Protein AF-A0A956S0B3-F1 (afdb_monomer)

Mean predicted aligned error: 5.32 Å

pLDDT: mean 88.85, std 11.08, range [52.94, 97.75]

Sequence (139 aa):
MVRVPVFLTGRFPVLYSIHAIDSGRATQAAAVDVAVMVRGSPTILGICRMPLDRLDDVVASLQGGDVRVAVAALPEDGRPSDLGPRAFISLVCADGRRLPITRIRGRELEEASEQYAKRLARAIATGARLADVGDPDAA

Secondary structure (DSSP, 8-state):
-----EEEEEEE-EEEEEEEE--SSS--EEEEEEEEEETTEEEEEEEEEEEGGGHHHHHHHHHTS-EEEEEEEPPP-SS--TT--EEEEEEE-TTS-EEEEEEEE-S-TTS-HHHHHHHHHHHHHTT--HHHHSEEEE-

Foldseek 3Di:
DDDWDKDKADWFQKDWDKDWDPPVDPFTKIKIWIWTQAPNDTATQAIFIDTPVCVVVVVVQNVQGTKMKMKTWDDDPPDQDPQATKIWIWIQGPVRDITGGWIWHAPPSPDHSNNLSVVVSVCVNNRHHSVVGTHTDHD

Solvent-accessible surface area (backbone atoms only — not comparable to full-atom values): 7500 Å² total; per-residue (Å²): 132,88,83,68,57,70,36,71,42,69,77,26,51,66,45,73,50,79,44,82,41,87,65,93,52,99,62,58,30,31,37,35,40,38,26,35,41,37,95,89,39,80,29,65,67,42,56,30,76,44,54,51,92,54,42,64,64,49,50,52,37,56,69,64,42,48,26,25,47,36,21,29,18,43,85,66,92,87,51,87,45,97,70,23,20,31,26,39,36,26,41,32,28,62,85,64,52,72,46,68,29,23,26,34,28,31,82,53,53,85,48,52,19,60,59,49,15,52,51,48,34,53,39,49,67,71,41,50,50,57,75,80,67,27,50,74,43,90,98

Radius of gyration: 15.47 Å; Cα contacts (8 Å, |Δi|>4): 318; chains: 1; bounding box: 32×38×39 Å

Structure (mmCIF, N/CA/C/O backbone):
data_AF-A0A956S0B3-F1
#
_entry.id   AF-A0A956S0B3-F1
#
loop_
_atom_site.group_PDB
_atom_site.id
_atom_site.type_symbol
_atom_site.label_atom_id
_atom_site.label_alt_id
_atom_site.label_comp_id
_atom_site.label_asym_id
_atom_site.label_entity_id
_atom_site.label_seq_id
_atom_site.pdbx_PDB_ins_code
_atom_site.Cartn_x
_atom_site.Cartn_y
_atom_site.Cartn_z
_atom_site.occupancy
_atom_site.B_iso_or_equiv
_atom_site.auth_seq_id
_atom_site.auth_comp_id
_atom_site.auth_asym_id
_atom_site.auth_atom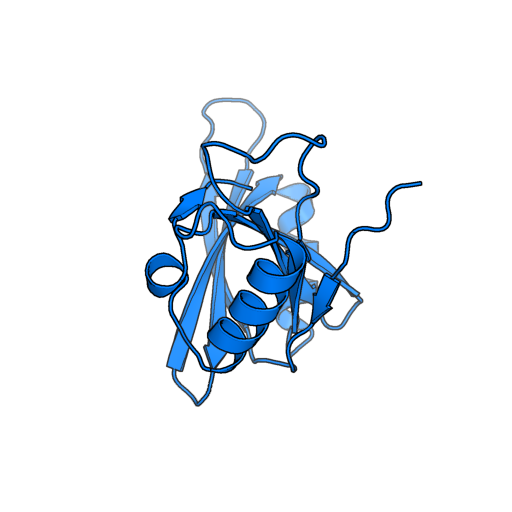_id
_atom_site.pdbx_PDB_model_num
ATOM 1 N N . MET A 1 1 ? -9.763 -3.689 -22.546 1.00 52.94 1 MET A N 1
ATOM 2 C CA . MET A 1 1 ? -9.557 -3.357 -21.120 1.00 52.94 1 MET A CA 1
ATOM 3 C C . MET A 1 1 ? -8.097 -3.638 -20.798 1.00 52.94 1 MET A C 1
ATOM 5 O O . MET A 1 1 ? -7.683 -4.780 -20.953 1.00 52.94 1 MET A O 1
ATOM 9 N N . VAL A 1 2 ? -7.298 -2.617 -20.477 1.00 64.69 2 VAL A N 1
ATOM 10 C CA . VAL A 1 2 ? -5.873 -2.806 -20.151 1.00 64.69 2 VAL A CA 1
ATOM 11 C C . VAL A 1 2 ? -5.785 -3.556 -18.822 1.00 64.69 2 VAL A C 1
ATOM 13 O O . VAL A 1 2 ? -6.393 -3.142 -17.836 1.00 64.69 2 VAL A O 1
ATOM 16 N N . ARG A 1 3 ? -5.088 -4.695 -18.800 1.00 78.62 3 ARG A N 1
ATOM 17 C CA . ARG A 1 3 ? -4.889 -5.477 -17.577 1.00 78.62 3 ARG A CA 1
ATOM 18 C C . ARG A 1 3 ? -3.702 -4.889 -16.823 1.00 78.62 3 ARG A C 1
ATOM 20 O O . ARG A 1 3 ? -2.580 -4.963 -17.301 1.00 78.62 3 ARG A O 1
ATOM 27 N N . VAL A 1 4 ? -3.965 -4.322 -15.652 1.00 86.75 4 VAL A N 1
ATOM 28 C CA . VAL A 1 4 ? -2.940 -3.770 -14.761 1.00 86.75 4 VAL A CA 1
ATOM 29 C C . VAL A 1 4 ? -2.388 -4.912 -13.898 1.00 86.75 4 VAL A C 1
ATOM 31 O O . VAL A 1 4 ? -3.158 -5.479 -13.114 1.00 86.75 4 VAL A O 1
ATOM 34 N N . PRO A 1 5 ? -1.109 -5.316 -14.034 1.00 92.44 5 PRO A N 1
ATOM 35 C CA . PRO A 1 5 ? -0.553 -6.366 -13.194 1.00 92.44 5 PRO A CA 1
ATOM 36 C C . PRO A 1 5 ? -0.401 -5.861 -11.755 1.00 92.44 5 PRO A C 1
ATOM 38 O O . PRO A 1 5 ? 0.071 -4.749 -11.510 1.00 92.44 5 PRO A O 1
ATOM 41 N N . VAL A 1 6 ? -0.826 -6.692 -10.800 1.00 95.38 6 VAL A N 1
ATOM 42 C CA . VAL A 1 6 ? -0.793 -6.394 -9.363 1.00 95.38 6 VAL A CA 1
ATOM 43 C C . VAL A 1 6 ? -0.073 -7.515 -8.633 1.00 95.38 6 VAL A C 1
ATOM 45 O O . VAL A 1 6 ? -0.436 -8.685 -8.758 1.00 95.38 6 VAL A O 1
ATOM 48 N N . PHE A 1 7 ? 0.914 -7.142 -7.829 1.00 97.12 7 PHE A N 1
ATOM 49 C CA . PHE A 1 7 ? 1.702 -8.049 -7.009 1.00 97.12 7 PHE A CA 1
ATOM 50 C C . PHE A 1 7 ? 1.347 -7.840 -5.540 1.00 97.12 7 PHE A C 1
ATOM 52 O O . PHE A 1 7 ? 1.334 -6.712 -5.052 1.00 97.12 7 PHE A O 1
ATOM 59 N N . LEU A 1 8 ? 1.039 -8.931 -4.839 1.00 97.12 8 LEU A N 1
ATOM 60 C CA . LEU A 1 8 ? 0.700 -8.917 -3.418 1.00 97.12 8 LEU A CA 1
ATOM 61 C C . LEU A 1 8 ? 1.853 -9.487 -2.603 1.00 97.12 8 LEU A C 1
ATOM 63 O O . LEU A 1 8 ? 2.415 -10.527 -2.952 1.00 97.12 8 LEU A O 1
ATOM 67 N N . THR A 1 9 ? 2.164 -8.840 -1.489 1.00 96.69 9 THR A N 1
ATOM 68 C CA . THR A 1 9 ? 3.075 -9.395 -0.490 1.00 96.69 9 THR A CA 1
ATOM 69 C C . THR A 1 9 ? 2.388 -10.455 0.378 1.00 96.69 9 THR A C 1
ATOM 71 O O . THR A 1 9 ? 1.174 -10.682 0.302 1.00 96.69 9 THR A O 1
ATOM 74 N N . GLY A 1 10 ? 3.176 -11.067 1.269 1.00 95.69 10 GLY A N 1
ATOM 75 C CA . GLY A 1 10 ? 2.645 -11.748 2.448 1.00 95.69 10 GLY A CA 1
ATOM 76 C C . GLY A 1 10 ? 1.876 -10.797 3.374 1.00 95.69 10 GLY A C 1
ATOM 77 O O . GLY A 1 10 ? 1.761 -9.597 3.110 1.00 95.69 10 GLY A O 1
ATOM 78 N N . ARG A 1 11 ? 1.328 -11.367 4.448 1.00 97.00 11 ARG A N 1
ATOM 79 C CA . ARG A 1 11 ? 0.657 -10.615 5.510 1.00 97.00 11 ARG A CA 1
ATOM 80 C C . ARG A 1 11 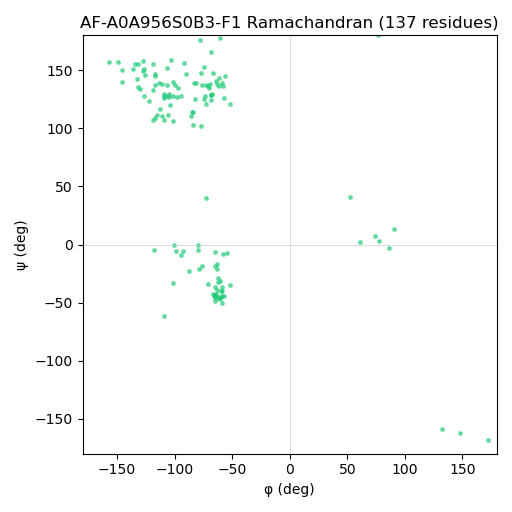? 1.686 -10.039 6.481 1.00 97.00 11 ARG A C 1
ATOM 82 O O . ARG A 1 11 ? 2.643 -10.732 6.821 1.00 97.00 11 ARG A O 1
ATOM 89 N N . PHE A 1 12 ? 1.468 -8.803 6.908 1.00 97.31 12 PHE A N 1
ATOM 90 C CA . PHE A 1 12 ? 2.302 -8.100 7.872 1.00 97.31 12 PHE A CA 1
ATOM 91 C C . PHE A 1 12 ? 1.436 -7.434 8.940 1.00 97.31 12 PHE A C 1
ATOM 93 O O . PHE A 1 12 ? 0.397 -6.862 8.590 1.00 97.31 12 PHE A O 1
ATOM 100 N N . PRO A 1 13 ? 1.886 -7.419 10.205 1.00 97.31 13 PRO A N 1
ATOM 101 C CA . PRO A 1 13 ? 1.302 -6.542 11.205 1.00 97.31 13 PRO A CA 1
ATOM 102 C C . PRO A 1 13 ? 1.410 -5.089 10.740 1.00 97.31 13 PRO A C 1
ATOM 104 O O . PRO A 1 13 ? 2.454 -4.670 10.227 1.00 97.31 13 PRO A O 1
ATOM 107 N N . VAL A 1 14 ? 0.335 -4.325 10.907 1.00 96.81 14 VAL A N 1
ATOM 108 C CA . VAL A 1 14 ? 0.274 -2.914 10.519 1.00 96.81 14 VAL A CA 1
ATOM 109 C C . VAL A 1 14 ? 0.446 -2.018 11.741 1.00 96.81 14 VAL A C 1
ATOM 111 O O . VAL A 1 14 ? -0.083 -2.297 12.813 1.00 96.81 14 VAL A O 1
ATOM 114 N N . LEU A 1 15 ? 1.190 -0.931 11.570 1.00 96.31 15 LEU A N 1
ATOM 115 C CA . LEU A 1 15 ? 1.246 0.187 12.501 1.00 96.31 15 LEU A CA 1
ATOM 116 C C . LEU A 1 15 ? 0.648 1.404 11.809 1.00 96.31 15 LEU A C 1
ATOM 118 O O . LEU A 1 15 ? 0.931 1.645 10.633 1.00 96.31 15 LEU A O 1
ATOM 122 N N . TYR A 1 16 ? -0.143 2.182 12.536 1.00 96.12 16 TYR A N 1
ATOM 123 C CA . TYR A 1 16 ? -0.701 3.414 12.006 1.00 96.12 16 TYR A CA 1
ATOM 124 C C . TYR A 1 16 ? -0.818 4.491 13.084 1.00 96.12 16 TYR A C 1
ATOM 126 O O . TYR A 1 16 ? -1.006 4.191 14.264 1.00 96.12 16 TYR A O 1
ATOM 134 N N . SER A 1 17 ? -0.716 5.746 12.661 1.00 95.31 17 SER A N 1
ATOM 135 C CA . SER A 1 17 ? -1.017 6.931 13.470 1.00 95.31 17 SER A CA 1
ATOM 136 C C . SER A 1 17 ? -1.989 7.826 12.720 1.00 95.31 17 SER A C 1
ATOM 138 O O . SER A 1 17 ? -1.991 7.850 11.493 1.00 95.31 17 SER A O 1
ATOM 140 N N . ILE A 1 18 ? -2.832 8.543 13.458 1.00 95.00 18 ILE A N 1
ATOM 141 C CA . ILE A 1 18 ? -3.879 9.398 12.900 1.00 95.00 18 ILE A CA 1
ATOM 142 C C . ILE A 1 18 ? -3.615 10.830 13.342 1.00 95.00 18 ILE A C 1
ATOM 144 O O . ILE A 1 18 ? -3.422 11.081 14.531 1.00 95.00 18 ILE A O 1
ATOM 148 N N . HIS A 1 19 ? -3.682 11.762 12.396 1.00 89.94 19 HIS A N 1
ATOM 149 C CA . HIS A 1 19 ? -3.578 13.194 12.655 1.00 89.94 19 HIS A CA 1
ATOM 150 C C . HIS A 1 19 ? -4.733 13.922 11.983 1.00 89.94 19 HIS A C 1
ATOM 152 O O . HIS A 1 19 ? -5.037 13.680 10.813 1.00 89.94 19 HIS A O 1
ATOM 158 N N . ALA A 1 20 ? -5.373 14.836 12.709 1.00 84.94 20 ALA A N 1
ATOM 159 C CA . ALA A 1 20 ? -6.366 15.723 12.120 1.00 84.94 20 ALA A CA 1
ATOM 160 C C . ALA A 1 20 ? -5.673 16.749 11.212 1.00 84.94 20 ALA A C 1
ATOM 162 O O . ALA A 1 20 ? -4.646 17.324 11.574 1.00 84.94 20 ALA A O 1
ATOM 163 N N . ILE A 1 21 ? -6.248 16.986 10.037 1.00 83.94 21 ILE A N 1
ATOM 164 C CA . ILE A 1 21 ? -5.836 18.045 9.122 1.00 83.94 21 ILE A CA 1
ATOM 165 C C . ILE A 1 21 ? -6.900 19.134 9.206 1.00 83.94 21 ILE A C 1
ATOM 167 O O . ILE A 1 21 ? -8.033 18.942 8.758 1.00 83.94 21 ILE A O 1
ATOM 171 N N . ASP A 1 22 ? -6.534 20.282 9.770 1.00 71.00 22 ASP A N 1
ATOM 172 C CA . ASP A 1 22 ? -7.372 21.472 9.682 1.00 71.00 22 ASP A CA 1
ATOM 173 C C . ASP A 1 22 ? -7.209 22.094 8.290 1.00 71.00 22 ASP A C 1
ATOM 175 O O . ASP A 1 22 ? -6.199 22.721 7.970 1.00 71.00 22 ASP A O 1
ATOM 179 N N . SER A 1 23 ? -8.190 21.852 7.422 1.00 63.94 23 SER A N 1
ATOM 180 C CA . SER A 1 23 ? -8.176 22.329 6.038 1.00 63.94 23 SER A CA 1
ATOM 181 C C . SER A 1 23 ? -8.575 23.806 5.898 1.00 63.94 23 SER A C 1
ATOM 183 O O . SER A 1 23 ? -8.618 24.298 4.767 1.00 63.94 23 SER A O 1
ATOM 185 N N . GLY A 1 24 ? -8.981 24.500 6.974 1.00 62.12 24 GLY A N 1
ATOM 186 C CA . GLY A 1 24 ? -9.534 25.866 6.913 1.00 62.12 24 GLY A CA 1
ATOM 187 C C . GLY A 1 24 ? -10.824 26.014 6.077 1.00 62.12 24 GLY A C 1
ATOM 188 O O . GLY A 1 24 ? -11.350 27.114 5.918 1.00 62.12 24 GLY A O 1
ATOM 189 N N . ARG A 1 25 ? -11.349 24.912 5.528 1.00 59.09 25 ARG A N 1
ATOM 190 C CA . ARG A 1 25 ? -12.626 24.785 4.812 1.00 59.09 25 ARG A CA 1
ATOM 191 C C . ARG A 1 25 ? -13.508 23.795 5.567 1.00 59.09 25 ARG A C 1
ATOM 193 O O . ARG A 1 25 ? -12.997 22.909 6.238 1.00 59.09 25 ARG A O 1
ATOM 200 N N . ALA A 1 26 ? -14.825 23.914 5.399 1.00 59.47 26 ALA A N 1
ATOM 201 C CA . ALA A 1 26 ? -15.864 23.165 6.121 1.00 59.47 26 ALA A CA 1
ATOM 202 C C . ALA A 1 26 ? -15.754 21.620 6.094 1.00 59.47 26 ALA A C 1
ATOM 204 O O . ALA A 1 26 ? -16.512 20.946 6.783 1.00 59.47 26 ALA A O 1
ATOM 205 N N . THR A 1 27 ? -14.840 21.044 5.311 1.00 63.72 27 THR A N 1
ATOM 206 C CA . THR A 1 27 ? -14.559 19.606 5.275 1.00 63.72 27 THR A CA 1
ATOM 207 C C . THR A 1 27 ? -13.297 19.295 6.076 1.00 63.72 27 THR A C 1
ATOM 209 O O . THR A 1 27 ? -12.174 19.575 5.650 1.00 63.72 27 THR A O 1
ATOM 212 N N . GLN A 1 28 ? -13.501 18.701 7.250 1.00 78.62 28 GLN A N 1
ATOM 213 C CA . GLN A 1 28 ? -12.430 18.158 8.076 1.00 78.62 28 GLN A CA 1
ATOM 214 C C . GLN A 1 28 ? -11.876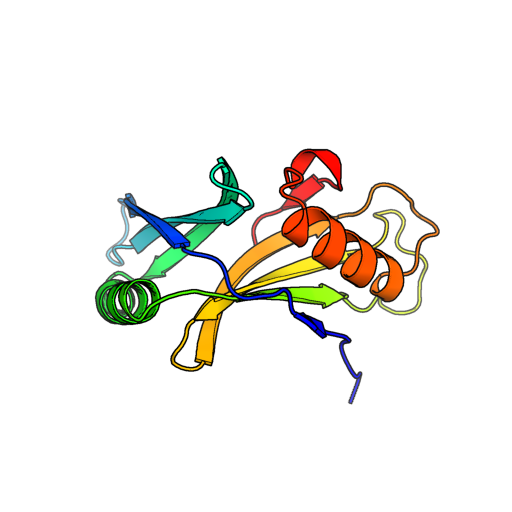 16.874 7.436 1.00 78.62 28 GLN A C 1
ATOM 216 O O . GLN A 1 28 ? -12.636 16.029 6.950 1.00 78.62 28 GLN A O 1
ATOM 221 N N . ALA A 1 29 ? -10.554 16.722 7.436 1.00 87.75 29 ALA A N 1
ATOM 222 C CA . ALA A 1 29 ? -9.864 15.549 6.909 1.00 87.75 29 ALA A CA 1
ATOM 223 C C . ALA A 1 29 ? -8.898 14.977 7.955 1.00 87.75 29 ALA A C 1
ATOM 225 O O . ALA A 1 29 ? -8.451 15.685 8.856 1.00 87.75 29 ALA A O 1
ATOM 226 N N . ALA A 1 30 ? -8.548 13.702 7.816 1.00 91.62 30 ALA A N 1
ATOM 227 C CA . ALA A 1 30 ? -7.484 13.062 8.579 1.00 91.62 30 ALA A CA 1
ATOM 228 C C . ALA A 1 30 ? -6.358 12.588 7.657 1.00 91.62 30 ALA A C 1
ATOM 230 O O . ALA A 1 30 ? -6.585 12.170 6.517 1.00 91.62 30 ALA A O 1
ATOM 231 N N . ALA A 1 31 ? -5.138 12.637 8.182 1.00 91.94 31 ALA A N 1
ATOM 232 C CA . ALA A 1 31 ? -3.994 11.890 7.689 1.00 91.94 31 ALA A CA 1
ATOM 233 C C . ALA A 1 31 ? -3.836 10.624 8.529 1.00 91.94 31 ALA A C 1
ATOM 235 O O . ALA A 1 31 ? -3.875 10.682 9.757 1.00 91.94 31 ALA A O 1
ATOM 236 N N . VAL A 1 32 ? -3.616 9.499 7.861 1.00 94.06 32 VAL A N 1
ATOM 237 C CA . VAL A 1 32 ? -3.238 8.237 8.487 1.00 94.06 32 VAL A CA 1
ATOM 238 C C . VAL A 1 32 ? -1.853 7.867 7.974 1.00 94.06 32 VAL A C 1
ATOM 240 O O . VAL A 1 32 ? -1.706 7.524 6.797 1.00 94.06 32 VAL A O 1
ATOM 243 N N . ASP A 1 33 ? -0.838 7.956 8.830 1.00 93.94 33 ASP A N 1
ATOM 244 C CA . ASP A 1 33 ? 0.481 7.410 8.511 1.00 93.94 33 ASP A CA 1
ATOM 245 C C . ASP A 1 33 ? 0.415 5.900 8.661 1.00 93.94 33 ASP A C 1
ATOM 247 O O . ASP A 1 33 ? -0.156 5.403 9.634 1.00 93.94 33 ASP A O 1
ATOM 251 N N . VAL A 1 34 ? 1.013 5.166 7.725 1.00 94.62 34 VAL A N 1
ATOM 252 C CA . VAL A 1 34 ? 0.999 3.708 7.780 1.00 94.62 34 VAL A CA 1
ATOM 253 C C . VAL A 1 34 ? 2.381 3.115 7.563 1.00 94.62 34 VAL A C 1
ATOM 255 O O . VAL A 1 34 ? 3.124 3.484 6.647 1.00 94.62 34 VAL A O 1
ATOM 258 N N . ALA A 1 35 ? 2.701 2.138 8.404 1.00 95.25 35 ALA A N 1
ATOM 259 C CA . ALA A 1 35 ? 3.877 1.296 8.312 1.00 95.25 35 ALA A CA 1
ATOM 260 C C . ALA A 1 35 ? 3.484 -0.177 8.467 1.00 95.25 35 ALA A C 1
ATOM 262 O O . ALA A 1 35 ? 2.469 -0.511 9.075 1.00 95.25 35 ALA A O 1
ATOM 263 N N . VAL A 1 36 ? 4.305 -1.072 7.931 1.00 96.81 36 VAL A N 1
ATOM 264 C CA . VAL A 1 36 ? 4.168 -2.518 8.143 1.00 96.81 36 VAL A CA 1
ATOM 265 C C . VAL A 1 36 ? 5.385 -3.056 8.873 1.00 96.81 36 VAL A C 1
ATOM 267 O O . VAL A 1 36 ? 6.503 -2.588 8.662 1.00 96.81 36 VAL A O 1
ATOM 270 N N . MET A 1 37 ? 5.175 -4.047 9.731 1.00 96.75 37 MET A N 1
ATOM 271 C CA . MET A 1 37 ? 6.250 -4.713 10.454 1.00 96.75 37 MET A CA 1
ATOM 272 C C . MET A 1 37 ? 6.838 -5.829 9.599 1.00 96.75 37 MET A C 1
ATOM 274 O O . MET A 1 37 ? 6.211 -6.869 9.389 1.00 96.75 37 MET A O 1
ATOM 278 N N . VAL A 1 38 ? 8.074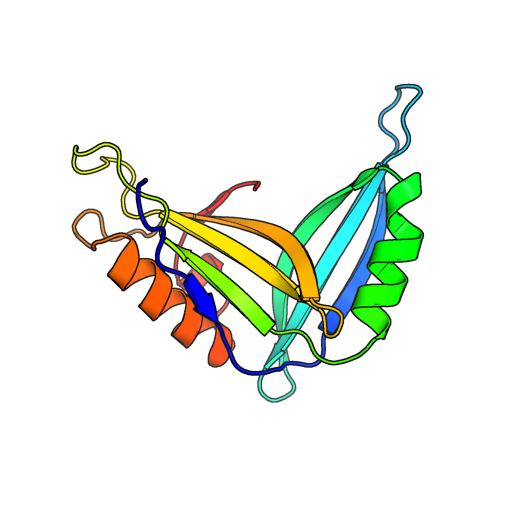 -5.640 9.146 1.00 94.75 38 VAL A N 1
ATOM 279 C CA . VAL A 1 38 ? 8.824 -6.649 8.397 1.00 94.75 38 VAL A CA 1
ATOM 280 C C . VAL A 1 38 ? 9.996 -7.102 9.253 1.00 94.75 38 VAL A C 1
ATOM 282 O O . VAL A 1 38 ? 10.870 -6.313 9.600 1.00 94.75 38 VAL A O 1
ATOM 285 N N . ARG A 1 39 ? 10.006 -8.387 9.635 1.00 91.75 39 ARG A N 1
ATOM 286 C CA . ARG A 1 39 ? 11.055 -8.984 10.490 1.00 91.75 39 ARG A CA 1
ATOM 287 C C . ARG A 1 39 ? 11.294 -8.197 11.792 1.00 91.75 39 ARG A C 1
ATOM 289 O O . ARG A 1 39 ? 12.429 -7.994 12.205 1.00 91.75 39 ARG A O 1
ATOM 296 N N . GLY A 1 40 ? 10.215 -7.726 12.420 1.00 90.44 40 GLY A N 1
ATOM 297 C CA . GLY A 1 40 ? 10.276 -6.972 13.678 1.00 90.44 40 GLY A CA 1
ATOM 298 C C . GLY A 1 40 ? 10.696 -5.505 13.541 1.00 90.44 40 GLY A C 1
ATOM 299 O O . GLY A 1 40 ? 10.783 -4.823 14.555 1.00 90.44 40 GLY A O 1
ATOM 300 N N . SER A 1 41 ? 10.916 -4.999 12.323 1.00 91.38 41 SER A N 1
ATOM 301 C CA . SER A 1 41 ? 11.231 -3.587 12.072 1.00 91.38 41 SER A CA 1
ATOM 302 C C . SER A 1 41 ? 10.080 -2.878 11.350 1.00 91.38 41 SER A C 1
ATOM 304 O O . SER A 1 41 ? 9.513 -3.458 10.420 1.00 91.38 41 SER A O 1
ATOM 306 N N . PRO A 1 42 ? 9.730 -1.637 11.732 1.00 92.12 42 PRO A N 1
ATOM 307 C CA . PRO A 1 42 ? 8.720 -0.861 11.024 1.00 92.12 42 PRO A CA 1
ATOM 308 C C . PRO A 1 42 ? 9.263 -0.338 9.688 1.00 92.12 42 PRO A C 1
ATOM 310 O O . PRO A 1 42 ? 10.271 0.369 9.639 1.00 92.12 42 PRO A O 1
ATOM 313 N N . THR A 1 43 ? 8.557 -0.638 8.600 1.00 92.88 43 THR A N 1
ATOM 314 C CA . THR A 1 43 ? 8.801 -0.087 7.263 1.00 92.88 43 THR A CA 1
ATOM 315 C C . THR A 1 43 ? 7.666 0.870 6.912 1.00 92.88 43 THR A C 1
ATOM 317 O O . THR A 1 43 ? 6.541 0.439 6.651 1.00 92.88 43 THR A O 1
ATOM 320 N N . ILE A 1 44 ? 7.954 2.177 6.927 1.00 88.00 44 ILE A N 1
ATOM 321 C CA . ILE A 1 44 ? 6.983 3.227 6.585 1.00 88.00 44 ILE A CA 1
ATOM 322 C C . ILE A 1 44 ? 6.638 3.137 5.100 1.00 88.00 44 ILE A C 1
ATOM 324 O O . ILE A 1 44 ? 7.530 3.113 4.248 1.00 88.00 44 ILE A O 1
ATOM 328 N N . LEU A 1 45 ? 5.339 3.110 4.806 1.00 86.38 45 LEU A N 1
ATOM 329 C CA . LEU A 1 45 ? 4.820 3.052 3.443 1.00 86.38 45 LEU A CA 1
ATOM 330 C C . LEU A 1 45 ? 4.343 4.419 2.950 1.00 86.38 45 LEU A C 1
ATOM 332 O O . LEU A 1 45 ? 4.465 4.706 1.765 1.00 86.38 45 LEU A O 1
ATOM 336 N N . GLY A 1 46 ? 3.809 5.265 3.831 1.00 90.69 46 GLY A N 1
ATOM 337 C CA . GLY A 1 46 ? 3.377 6.609 3.458 1.00 90.69 46 GLY A CA 1
ATOM 338 C C . GLY A 1 46 ? 2.188 7.101 4.268 1.00 90.69 46 GLY A C 1
ATOM 339 O O . GLY A 1 46 ? 1.879 6.561 5.329 1.00 90.69 46 GLY A O 1
ATOM 340 N N . ILE A 1 47 ? 1.536 8.135 3.739 1.00 90.25 47 ILE A N 1
ATOM 341 C CA . ILE A 1 47 ? 0.437 8.844 4.392 1.00 90.25 47 ILE A CA 1
ATOM 342 C C . ILE A 1 47 ? -0.791 8.775 3.494 1.00 90.25 47 ILE A C 1
ATOM 344 O O . ILE A 1 47 ? -0.757 9.231 2.351 1.00 90.25 47 ILE A O 1
ATOM 348 N N . CYS A 1 48 ? -1.890 8.254 4.027 1.00 90.12 48 CYS A N 1
ATOM 349 C CA . CYS A 1 48 ? -3.187 8.271 3.366 1.00 90.12 48 CYS A CA 1
ATOM 350 C C . CYS A 1 48 ? -4.018 9.438 3.906 1.00 90.12 48 CYS A C 1
ATOM 352 O O . CYS A 1 48 ? -4.195 9.562 5.116 1.00 90.12 48 CYS A O 1
ATOM 354 N N . ARG A 1 49 ? -4.547 10.293 3.026 1.00 90.81 49 ARG A N 1
ATOM 355 C CA . ARG A 1 49 ? -5.485 11.356 3.415 1.00 90.81 49 ARG A CA 1
ATOM 356 C C . ARG A 1 49 ? -6.909 10.927 3.112 1.00 90.81 49 ARG A C 1
ATOM 358 O O . ARG A 1 49 ? -7.177 10.400 2.034 1.00 90.81 49 ARG A O 1
ATOM 365 N N . MET A 1 50 ? -7.823 11.192 4.036 1.00 90.62 50 MET A N 1
ATOM 366 C CA . MET A 1 50 ? -9.229 10.845 3.865 1.00 90.62 50 MET A CA 1
ATOM 367 C C . MET A 1 50 ? -10.165 11.816 4.589 1.00 90.62 50 MET A C 1
ATOM 369 O O . MET A 1 50 ? -9.755 12.466 5.551 1.00 90.62 50 MET A O 1
ATOM 373 N N . PRO A 1 51 ? -11.426 11.907 4.144 1.00 91.19 51 PRO A N 1
ATOM 374 C CA . PRO A 1 51 ? -12.498 12.535 4.912 1.00 91.19 51 PRO A CA 1
ATOM 375 C C . PRO A 1 51 ? -12.669 11.899 6.303 1.00 91.19 51 PRO A C 1
ATOM 377 O O . PRO A 1 51 ? -12.500 10.685 6.443 1.00 91.19 51 PRO A O 1
ATOM 380 N N . LEU A 1 52 ? -13.014 12.700 7.321 1.00 89.56 52 LEU A N 1
ATOM 381 C CA . LEU A 1 52 ? -13.199 12.193 8.692 1.00 89.56 52 LEU A CA 1
ATOM 382 C C . LEU A 1 52 ? -14.332 11.168 8.825 1.00 89.56 52 LEU A C 1
ATOM 384 O O . LEU A 1 52 ? -14.210 10.244 9.619 1.00 89.56 52 LEU A O 1
ATOM 388 N N . ASP A 1 53 ? -15.398 11.282 8.034 1.00 90.38 53 ASP A N 1
ATOM 389 C CA . ASP A 1 53 ? -16.528 10.341 8.047 1.00 90.38 53 ASP A CA 1
ATOM 390 C C . ASP A 1 53 ? -16.141 8.919 7.601 1.00 90.38 53 ASP A C 1
ATOM 392 O O . ASP A 1 53 ? -16.842 7.962 7.915 1.00 90.38 53 ASP A O 1
ATOM 396 N N . ARG A 1 54 ? -15.007 8.756 6.905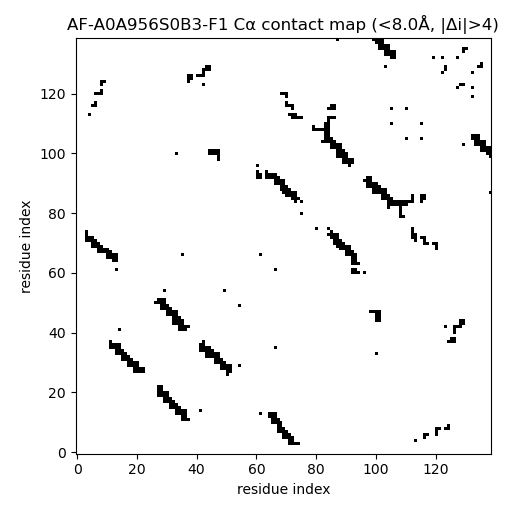 1.00 91.50 54 ARG A N 1
ATOM 397 C CA . ARG A 1 54 ? -14.468 7.443 6.508 1.00 91.50 54 ARG A CA 1
ATOM 398 C C . ARG A 1 54 ? -13.432 6.884 7.481 1.00 91.50 54 ARG A C 1
ATOM 400 O O . ARG A 1 54 ? -13.002 5.741 7.298 1.00 91.50 54 ARG A O 1
ATOM 407 N N . LEU A 1 55 ? -12.990 7.682 8.454 1.00 93.25 55 LEU A N 1
ATOM 408 C CA . LEU A 1 55 ? -11.867 7.347 9.323 1.00 93.25 55 LEU A CA 1
ATOM 409 C C . LEU A 1 55 ? -12.173 6.129 10.195 1.00 93.25 55 LEU A C 1
ATOM 411 O O . LEU A 1 55 ? -11.374 5.197 10.209 1.00 93.25 55 LEU A O 1
ATOM 415 N N . ASP A 1 56 ? -13.328 6.108 10.862 1.00 94.69 56 ASP A N 1
ATOM 416 C CA . ASP A 1 56 ? -13.699 5.030 11.789 1.00 94.69 56 ASP A CA 1
ATOM 417 C C . ASP A 1 56 ? -13.719 3.670 11.092 1.00 94.69 56 ASP A C 1
ATOM 419 O O . ASP A 1 56 ? -13.122 2.701 11.566 1.00 94.69 56 ASP A O 1
ATOM 423 N N . ASP A 1 57 ? -14.308 3.618 9.898 1.00 95.06 57 ASP A N 1
ATOM 424 C CA . ASP A 1 57 ? -14.329 2.402 9.102 1.00 95.06 57 ASP A CA 1
ATOM 425 C C . ASP A 1 57 ? -12.916 1.953 8.688 1.00 95.06 57 ASP A C 1
ATOM 427 O O . ASP A 1 57 ? -12.624 0.760 8.617 1.00 95.06 57 ASP A O 1
ATOM 431 N N . VAL A 1 58 ? -12.033 2.898 8.344 1.00 95.00 58 VAL A N 1
ATOM 432 C CA . VAL A 1 58 ? -10.642 2.594 7.985 1.00 95.00 58 VAL A CA 1
ATOM 433 C C . VAL A 1 58 ? -9.871 2.066 9.192 1.00 95.00 58 VAL A C 1
ATOM 435 O O . VAL A 1 58 ? -9.136 1.087 9.061 1.00 95.00 58 VAL A O 1
ATOM 438 N N . VAL A 1 59 ? -10.058 2.678 10.359 1.00 95.81 59 VAL A N 1
ATOM 439 C CA . VAL A 1 59 ? -9.443 2.240 11.614 1.00 95.81 59 VAL A CA 1
ATOM 440 C C . VAL A 1 59 ? -9.901 0.831 11.967 1.00 95.81 59 VAL A C 1
ATOM 442 O O . VAL A 1 59 ? -9.055 -0.016 12.248 1.00 95.81 59 VAL A O 1
ATOM 445 N N . ALA A 1 60 ? -11.199 0.542 11.855 1.00 96.75 60 ALA A N 1
ATOM 446 C CA . ALA A 1 60 ? -11.726 -0.802 12.069 1.00 96.75 60 ALA A CA 1
ATOM 447 C C . ALA A 1 60 ? -11.066 -1.833 11.132 1.00 96.75 60 ALA A C 1
ATOM 449 O O . ALA A 1 60 ? -10.628 -2.891 11.586 1.00 96.75 60 ALA A O 1
ATOM 450 N N . SER A 1 61 ? -10.905 -1.512 9.840 1.00 97.12 61 SER A N 1
ATOM 451 C CA . SER A 1 61 ? -10.220 -2.396 8.883 1.00 97.12 61 SER A CA 1
ATOM 452 C C . SER A 1 61 ? -8.732 -2.600 9.195 1.00 97.12 61 SER A C 1
ATOM 454 O O . SER A 1 61 ? -8.211 -3.697 8.983 1.00 97.12 61 SER A O 1
ATOM 456 N N . LEU A 1 62 ? -8.031 -1.569 9.683 1.00 96.38 62 LEU A N 1
ATOM 457 C CA . LEU A 1 62 ? -6.621 -1.658 10.092 1.00 96.38 62 LEU A CA 1
ATOM 458 C C . LEU A 1 62 ? -6.447 -2.464 11.390 1.00 96.38 62 LEU A C 1
ATOM 460 O O . LEU A 1 62 ? -5.464 -3.184 11.535 1.00 96.38 62 LEU A O 1
ATOM 464 N N . GLN A 1 63 ? -7.411 -2.384 12.311 1.00 96.44 63 GLN A N 1
ATOM 465 C CA . GLN A 1 63 ? -7.438 -3.167 13.553 1.00 96.44 63 GLN A CA 1
ATOM 466 C C . GLN A 1 63 ? -7.862 -4.624 13.338 1.00 96.44 63 GLN A C 1
ATOM 468 O O . GLN A 1 63 ? -7.579 -5.476 14.179 1.00 96.44 63 GLN A O 1
ATOM 473 N N . GLY A 1 64 ? -8.510 -4.929 12.210 1.00 93.94 64 GLY A N 1
ATOM 474 C CA . GLY A 1 64 ? -8.994 -6.268 11.865 1.00 93.94 64 GLY A CA 1
ATOM 475 C C . GLY A 1 64 ? -7.904 -7.327 11.650 1.00 93.94 64 GLY A C 1
ATOM 476 O O . GLY A 1 64 ? -8.231 -8.501 11.476 1.00 93.94 64 GLY A O 1
ATOM 477 N N . GLY A 1 65 ? -6.623 -6.943 11.657 1.00 93.94 65 GLY A N 1
ATOM 478 C CA . GLY A 1 65 ? -5.480 -7.855 11.652 1.00 93.94 65 GLY A CA 1
ATOM 479 C C . GLY A 1 65 ? -4.420 -7.496 10.615 1.00 93.94 65 GLY A C 1
ATOM 480 O O . GLY A 1 65 ? -4.331 -6.366 10.141 1.00 93.94 65 GLY A O 1
ATOM 481 N N . ASP A 1 66 ? -3.605 -8.487 10.259 1.00 97.50 66 ASP A N 1
ATOM 482 C CA . ASP A 1 66 ? -2.492 -8.286 9.336 1.00 97.50 66 ASP A CA 1
ATOM 483 C C . ASP A 1 66 ? -2.950 -7.875 7.930 1.00 97.50 66 ASP A C 1
ATOM 485 O O . ASP A 1 66 ? -3.885 -8.439 7.345 1.00 97.50 66 ASP A O 1
ATOM 489 N N . VAL A 1 67 ? -2.199 -6.952 7.335 1.00 97.69 67 VAL A N 1
ATOM 490 C CA . VAL A 1 67 ? -2.448 -6.396 6.003 1.00 97.69 67 VAL A CA 1
ATOM 491 C C . VAL A 1 67 ? -1.502 -6.998 4.970 1.00 97.69 67 VAL A C 1
ATOM 493 O O . VAL A 1 67 ? -0.424 -7.493 5.294 1.00 97.69 67 VAL A O 1
ATOM 496 N N . ARG A 1 68 ? -1.871 -6.932 3.691 1.00 97.75 68 ARG A N 1
ATOM 497 C CA . ARG A 1 68 ? -0.935 -7.151 2.575 1.00 97.75 68 ARG A CA 1
ATOM 498 C C . ARG A 1 68 ? -0.619 -5.821 1.912 1.00 97.75 68 ARG A C 1
ATOM 500 O O . ARG A 1 68 ? -1.469 -4.938 1.869 1.00 97.75 68 ARG A O 1
ATOM 507 N N . VAL A 1 69 ? 0.562 -5.701 1.324 1.00 97.25 69 VAL A N 1
ATOM 508 C CA . VAL A 1 69 ? 0.895 -4.591 0.432 1.00 97.25 69 VAL A CA 1
ATOM 509 C C . VAL A 1 69 ? 0.631 -5.038 -1.002 1.00 97.25 69 VAL A C 1
ATOM 511 O O . VAL A 1 69 ? 1.098 -6.094 -1.434 1.00 97.25 69 VAL A O 1
ATOM 514 N N . ALA A 1 70 ? -0.144 -4.247 -1.733 1.00 97.38 70 ALA A N 1
ATOM 515 C CA . ALA A 1 70 ? -0.404 -4.420 -3.150 1.00 97.38 70 ALA A CA 1
ATOM 516 C C . ALA A 1 70 ? 0.374 -3.381 -3.950 1.00 97.38 70 ALA A C 1
ATOM 518 O O . ALA A 1 70 ? 0.236 -2.181 -3.716 1.00 97.38 70 ALA A O 1
ATOM 519 N N . VAL A 1 71 ? 1.146 -3.860 -4.921 1.00 97.19 71 VAL A N 1
ATOM 520 C CA . VAL A 1 71 ? 1.909 -3.033 -5.852 1.00 97.19 71 VAL A CA 1
ATOM 521 C C . VAL A 1 71 ? 1.356 -3.256 -7.252 1.00 97.19 71 VAL A C 1
ATOM 523 O O . VAL A 1 71 ? 1.473 -4.352 -7.802 1.00 97.19 71 VAL A O 1
ATOM 526 N N . ALA A 1 72 ? 0.720 -2.234 -7.813 1.00 95.62 72 ALA A N 1
ATOM 527 C CA . ALA A 1 72 ? 0.174 -2.260 -9.163 1.00 95.62 72 ALA A CA 1
ATOM 528 C C . ALA A 1 72 ? 1.110 -1.513 -10.114 1.00 95.62 72 ALA A C 1
ATOM 530 O O . ALA A 1 72 ? 1.466 -0.368 -9.845 1.00 95.62 72 ALA A O 1
ATOM 531 N N . ALA A 1 73 ? 1.503 -2.141 -11.219 1.00 94.06 73 ALA A N 1
ATOM 532 C CA . ALA A 1 73 ? 2.279 -1.459 -12.250 1.00 94.06 73 ALA A CA 1
ATOM 533 C C . ALA A 1 73 ? 1.404 -0.417 -12.942 1.00 94.06 73 ALA A C 1
ATOM 535 O O . ALA A 1 73 ? 0.317 -0.754 -13.401 1.00 94.06 73 ALA A O 1
ATOM 536 N N . LEU A 1 74 ? 1.853 0.827 -13.050 1.00 88.75 74 LEU A N 1
ATOM 537 C CA . LEU A 1 74 ? 1.106 1.825 -13.801 1.00 88.75 74 LEU A CA 1
ATOM 538 C C . LEU A 1 74 ? 1.433 1.670 -15.293 1.00 88.75 74 LEU A C 1
ATOM 540 O O . LEU A 1 74 ? 2.616 1.659 -15.649 1.00 88.75 74 LEU A O 1
ATOM 544 N N . PRO A 1 75 ? 0.413 1.494 -16.157 1.00 76.12 75 PRO A N 1
ATOM 545 C CA . PRO A 1 75 ? 0.640 1.370 -17.586 1.00 76.12 75 PRO A CA 1
ATOM 546 C C . PRO A 1 75 ? 1.288 2.651 -18.109 1.00 76.12 75 PRO A C 1
ATOM 548 O O . PRO A 1 75 ? 0.903 3.758 -17.735 1.00 76.12 75 PRO A O 1
ATOM 551 N N . GLU A 1 76 ? 2.289 2.488 -18.963 1.00 70.75 76 GLU A N 1
ATOM 552 C CA . GLU A 1 76 ? 2.821 3.588 -19.755 1.00 70.75 76 GLU A CA 1
ATOM 553 C C . GLU A 1 76 ? 1.926 3.755 -20.983 1.00 70.75 76 GLU A C 1
ATOM 555 O O . GLU A 1 76 ? 1.508 2.759 -21.579 1.00 70.75 76 GLU A O 1
ATOM 560 N N . ASP A 1 77 ? 1.627 4.992 -21.381 1.00 63.97 77 ASP A N 1
ATOM 561 C CA . ASP A 1 77 ? 0.756 5.299 -22.528 1.00 63.97 77 ASP A CA 1
ATOM 562 C C . ASP A 1 77 ? 1.435 5.006 -23.890 1.00 63.97 77 ASP A C 1
ATOM 564 O O . ASP A 1 77 ? 1.316 5.763 -24.853 1.00 63.97 77 ASP A O 1
ATOM 568 N N . GLY A 1 78 ? 2.187 3.905 -23.986 1.00 56.22 78 GLY A N 1
ATOM 569 C CA . GLY A 1 78 ? 2.828 3.423 -25.211 1.00 56.22 78 GLY A CA 1
ATOM 570 C C . GLY A 1 78 ? 4.058 4.217 -25.661 1.00 56.22 78 GLY A C 1
ATOM 571 O O . GLY A 1 78 ? 4.572 3.963 -26.748 1.00 56.22 78 GLY A O 1
ATOM 572 N N . ARG A 1 79 ? 4.542 5.164 -24.850 1.00 56.19 79 ARG A N 1
ATOM 573 C CA . ARG A 1 79 ? 5.825 5.853 -25.048 1.00 56.19 79 ARG A CA 1
ATOM 574 C C . ARG A 1 79 ? 6.734 5.530 -23.865 1.00 56.19 79 ARG A C 1
ATOM 576 O O . ARG A 1 79 ? 6.216 5.576 -22.747 1.00 56.19 79 ARG A O 1
ATOM 583 N N . PRO A 1 80 ? 8.032 5.238 -24.084 1.00 55.91 80 PRO A N 1
ATOM 584 C CA . PRO A 1 80 ? 8.982 5.163 -22.980 1.00 55.91 80 PRO A CA 1
ATOM 585 C C . PRO A 1 80 ? 8.848 6.455 -22.182 1.00 55.91 80 PRO A C 1
ATOM 587 O O . PRO A 1 80 ? 8.912 7.554 -22.741 1.00 55.91 80 PRO A O 1
ATOM 590 N N . SER A 1 81 ? 8.511 6.324 -20.903 1.00 62.31 81 SER A N 1
ATOM 591 C CA . SER A 1 81 ? 8.357 7.495 -20.066 1.00 62.31 81 SER A CA 1
ATOM 592 C C . SER A 1 81 ? 9.749 8.043 -19.786 1.00 62.31 81 SER A C 1
ATOM 594 O O . SER A 1 81 ? 10.543 7.377 -19.131 1.00 62.31 81 SER A O 1
ATOM 596 N N . ASP A 1 82 ? 10.022 9.294 -20.166 1.00 67.56 82 ASP A N 1
ATOM 597 C CA . ASP A 1 82 ? 11.225 10.022 -19.713 1.00 67.56 82 ASP A CA 1
ATOM 598 C C . ASP A 1 82 ? 11.300 10.126 -18.172 1.00 67.56 82 ASP A C 1
ATOM 600 O O . ASP A 1 82 ? 12.281 10.591 -17.597 1.00 67.56 82 ASP A O 1
ATOM 604 N N . LEU A 1 83 ? 10.226 9.721 -17.488 1.00 75.62 83 LEU A N 1
ATOM 605 C CA . LEU A 1 83 ? 10.081 9.705 -16.044 1.00 75.62 83 LEU A CA 1
ATOM 606 C C . LEU A 1 83 ? 10.347 8.313 -15.440 1.00 75.62 83 LEU A C 1
ATOM 608 O O . LEU A 1 83 ? 10.369 8.214 -14.220 1.00 75.62 83 LEU A O 1
ATOM 612 N N . GLY A 1 84 ? 10.560 7.267 -16.244 1.00 85.12 84 GLY A N 1
ATOM 613 C CA . GLY A 1 84 ? 10.779 5.893 -15.785 1.00 85.12 84 GLY A CA 1
ATOM 614 C C . GLY A 1 84 ? 9.508 5.157 -15.337 1.00 85.12 84 GLY A C 1
ATOM 615 O O . GLY A 1 84 ? 8.403 5.721 -15.361 1.00 85.12 84 GLY A O 1
ATOM 616 N N . PRO A 1 85 ? 9.641 3.888 -14.905 1.00 90.88 85 PRO A N 1
ATOM 617 C CA . PRO A 1 85 ? 8.507 3.052 -14.550 1.00 90.88 85 PRO A CA 1
ATOM 618 C C . PRO A 1 85 ? 7.800 3.583 -13.315 1.00 90.88 85 PRO A C 1
ATOM 620 O O . PRO A 1 85 ? 8.411 4.117 -12.387 1.00 90.88 85 PRO A O 1
ATOM 623 N N . ARG A 1 86 ? 6.487 3.383 -13.259 1.00 91.50 86 ARG A N 1
ATOM 624 C CA . ARG A 1 86 ? 5.665 3.843 -12.139 1.00 91.50 86 ARG A CA 1
ATOM 625 C C . ARG A 1 86 ? 4.869 2.696 -11.548 1.00 91.50 86 ARG A C 1
ATOM 627 O O . ARG A 1 86 ? 4.417 1.794 -12.254 1.00 91.50 86 ARG A O 1
ATOM 634 N N . ALA A 1 87 ? 4.676 2.746 -10.240 1.00 94.19 87 ALA A N 1
ATOM 635 C CA . ALA A 1 87 ? 3.849 1.799 -9.521 1.00 94.19 87 ALA A CA 1
ATOM 636 C C . ALA A 1 87 ? 2.963 2.514 -8.502 1.00 94.19 87 ALA A C 1
ATOM 638 O O . ALA A 1 87 ? 3.308 3.562 -7.959 1.00 94.19 87 ALA A O 1
ATOM 639 N N . PHE A 1 88 ? 1.809 1.919 -8.240 1.00 94.69 88 PHE A N 1
ATOM 640 C CA . PHE A 1 88 ? 0.890 2.334 -7.197 1.00 94.69 88 PHE A CA 1
ATOM 641 C C . PHE A 1 88 ? 0.972 1.362 -6.026 1.00 94.69 88 PHE A C 1
ATOM 643 O O . PHE A 1 88 ? 0.852 0.149 -6.218 1.00 94.69 88 PHE A O 1
ATOM 650 N N . ILE A 1 89 ? 1.146 1.890 -4.817 1.00 95.38 89 ILE A N 1
ATOM 651 C CA . ILE A 1 89 ? 1.195 1.116 -3.581 1.00 95.38 89 ILE A CA 1
ATOM 652 C C . ILE A 1 89 ? -0.108 1.329 -2.814 1.00 95.38 89 ILE A C 1
ATOM 654 O O . ILE A 1 89 ? -0.519 2.45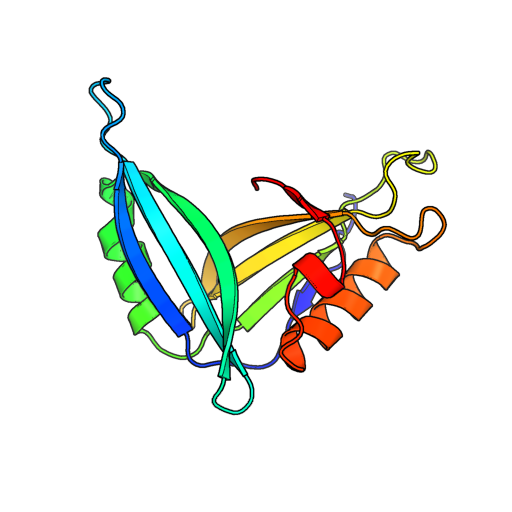5 -2.527 1.00 95.38 89 ILE A O 1
ATOM 658 N N . SER A 1 90 ? -0.740 0.223 -2.436 1.00 96.25 90 SER A N 1
ATOM 659 C CA . SER A 1 90 ? -1.895 0.214 -1.540 1.00 96.25 90 SER A CA 1
ATOM 660 C C . SER A 1 90 ? -1.751 -0.853 -0.468 1.00 96.25 90 SER A C 1
ATOM 662 O O . SER A 1 90 ? -1.061 -1.854 -0.659 1.00 96.25 90 SER A O 1
ATOM 664 N N . LEU A 1 91 ? -2.430 -0.656 0.654 1.00 97.06 91 LEU A N 1
ATOM 665 C CA . LEU A 1 91 ? -2.658 -1.717 1.624 1.00 97.06 91 LEU A CA 1
ATOM 666 C C . LEU A 1 91 ? -3.945 -2.452 1.307 1.00 97.06 91 LEU A C 1
ATOM 668 O O . LEU A 1 91 ? -4.903 -1.853 0.831 1.00 97.06 91 LEU A O 1
ATOM 672 N N . VAL A 1 92 ? -3.955 -3.746 1.596 1.00 97.75 92 VAL A N 1
ATOM 673 C CA . VAL A 1 92 ? -5.126 -4.612 1.537 1.00 97.75 92 VAL A CA 1
ATOM 674 C C . VAL A 1 92 ? -5.358 -5.151 2.943 1.00 97.75 92 VAL A C 1
ATOM 676 O O . VAL A 1 92 ? -4.585 -5.985 3.422 1.00 97.75 92 VAL A O 1
ATOM 679 N N . CYS A 1 93 ? -6.399 -4.646 3.597 1.00 97.50 93 CYS A N 1
ATOM 680 C CA . CYS A 1 93 ? -6.834 -5.074 4.920 1.00 97.50 93 CYS A CA 1
ATOM 681 C C . CYS A 1 93 ? -7.411 -6.495 4.895 1.00 97.50 93 CYS A C 1
ATOM 683 O O . CYS A 1 93 ? -7.719 -7.050 3.834 1.00 97.50 93 CYS A O 1
ATOM 685 N N . ALA A 1 94 ? -7.564 -7.093 6.079 1.00 96.69 94 ALA A N 1
ATOM 686 C CA . ALA A 1 94 ? -8.085 -8.451 6.235 1.00 96.69 94 ALA A CA 1
ATOM 687 C C . ALA A 1 94 ? -9.521 -8.614 5.696 1.00 96.69 94 ALA A C 1
ATOM 689 O O . ALA A 1 94 ? -9.858 -9.675 5.171 1.00 96.69 94 ALA A O 1
ATOM 690 N N . ASP A 1 95 ? -10.325 -7.552 5.764 1.00 96.00 95 ASP A N 1
ATOM 691 C CA . ASP A 1 95 ? -11.689 -7.461 5.223 1.00 96.00 95 ASP A CA 1
ATOM 692 C C . ASP A 1 95 ? -11.738 -7.204 3.701 1.00 96.00 95 ASP A C 1
ATOM 694 O O . ASP A 1 95 ? -12.812 -7.106 3.110 1.00 96.00 95 ASP A O 1
ATOM 698 N N . GLY A 1 96 ? -10.578 -7.086 3.048 1.00 95.75 96 GLY A N 1
ATOM 699 C CA . GLY A 1 96 ? -10.455 -6.789 1.623 1.00 95.75 96 GLY A CA 1
ATOM 700 C C . GLY A 1 96 ? -10.481 -5.299 1.274 1.00 95.75 96 GLY A C 1
ATOM 701 O O . GLY A 1 96 ? -10.272 -4.965 0.100 1.00 95.75 96 GLY A O 1
ATOM 702 N N . ARG A 1 97 ? -10.671 -4.395 2.249 1.00 95.81 97 ARG A N 1
ATOM 703 C CA . ARG A 1 97 ? -10.576 -2.947 2.029 1.00 95.81 97 ARG A CA 1
ATOM 704 C C . ARG A 1 97 ? -9.191 -2.589 1.511 1.00 95.81 97 ARG A C 1
ATOM 706 O O . ARG A 1 97 ? -8.178 -3.101 1.987 1.00 95.81 97 ARG A O 1
ATOM 713 N N . ARG A 1 98 ? -9.146 -1.677 0.537 1.00 95.12 98 ARG A N 1
ATOM 714 C CA . ARG A 1 98 ? -7.894 -1.155 -0.008 1.00 95.12 98 ARG A CA 1
ATOM 715 C C . ARG A 1 98 ? -7.676 0.289 0.398 1.00 95.12 98 ARG A C 1
ATOM 717 O O . ARG A 1 98 ? -8.536 1.125 0.134 1.00 95.12 98 ARG A O 1
ATOM 724 N N . LEU A 1 99 ? -6.520 0.571 0.989 1.00 94.31 99 LEU A N 1
ATOM 725 C CA . LEU A 1 99 ? -6.104 1.932 1.304 1.00 94.31 99 LEU A CA 1
ATOM 726 C C . LEU A 1 99 ? -5.039 2.372 0.298 1.00 94.31 99 LEU A C 1
ATOM 728 O O . LEU A 1 99 ? -3.990 1.725 0.221 1.00 94.31 99 LEU A O 1
ATOM 732 N N . PRO A 1 100 ? -5.277 3.440 -0.476 1.00 93.38 100 PRO A N 1
ATOM 733 C CA . PRO A 1 100 ? -4.257 4.018 -1.338 1.00 93.38 100 PRO A CA 1
ATOM 734 C C . PRO A 1 100 ? -3.170 4.663 -0.469 1.00 93.38 100 PRO A C 1
ATOM 736 O O . PRO A 1 100 ? -3.497 5.432 0.433 1.00 93.38 100 PRO A O 1
ATOM 739 N N . ILE A 1 101 ? -1.895 4.345 -0.705 1.00 93.25 101 ILE A N 1
ATOM 740 C CA . ILE A 1 101 ? -0.798 4.868 0.125 1.00 93.25 101 ILE A CA 1
ATOM 741 C C . ILE A 1 101 ? 0.038 5.885 -0.639 1.00 93.25 101 ILE A C 1
ATOM 743 O O . ILE A 1 101 ? 0.130 7.038 -0.236 1.00 93.25 101 ILE A O 1
ATOM 747 N N . THR A 1 102 ? 0.665 5.464 -1.733 1.00 92.69 102 THR A N 1
ATOM 748 C CA . THR A 1 102 ? 1.557 6.333 -2.504 1.00 92.69 102 THR A CA 1
ATOM 749 C C . THR A 1 102 ? 1.680 5.826 -3.929 1.00 92.69 102 THR A C 1
ATOM 751 O O . THR A 1 102 ? 1.479 4.638 -4.207 1.00 92.69 102 THR A O 1
ATOM 754 N N . ARG A 1 103 ? 2.047 6.725 -4.833 1.00 92.44 103 ARG A N 1
ATOM 755 C CA . ARG A 1 103 ? 2.682 6.356 -6.090 1.00 92.44 103 ARG A CA 1
ATOM 756 C C . ARG A 1 103 ? 4.197 6.384 -5.884 1.00 92.44 103 ARG A C 1
ATOM 758 O O . ARG A 1 103 ? 4.700 6.952 -4.909 1.00 92.44 103 ARG A O 1
ATOM 765 N N . ILE A 1 104 ? 4.913 5.637 -6.709 1.00 92.38 104 ILE A N 1
ATOM 766 C CA . ILE A 1 104 ? 6.369 5.600 -6.673 1.00 92.38 104 ILE A CA 1
ATOM 767 C C . ILE A 1 104 ? 6.915 5.419 -8.077 1.00 92.38 104 ILE A C 1
ATOM 769 O O . ILE A 1 104 ? 6.384 4.652 -8.890 1.00 92.38 104 ILE A O 1
ATOM 773 N N . ARG A 1 105 ? 7.994 6.141 -8.340 1.00 92.75 105 ARG A N 1
ATOM 774 C CA . ARG A 1 105 ? 8.688 6.167 -9.615 1.00 92.75 105 ARG A CA 1
ATOM 775 C C . ARG A 1 105 ? 10.037 5.470 -9.495 1.00 92.75 105 ARG A C 1
ATOM 777 O O . ARG A 1 105 ? 10.823 5.784 -8.600 1.00 92.75 105 ARG A O 1
ATOM 784 N N . GLY A 1 106 ? 10.300 4.522 -10.384 1.00 91.56 106 GLY A N 1
ATOM 785 C CA . GLY A 1 106 ? 11.597 3.874 -10.504 1.00 91.56 106 GLY A CA 1
ATOM 786 C C . GLY A 1 106 ? 12.614 4.793 -11.171 1.00 91.56 106 GLY A C 1
ATOM 787 O O . GLY A 1 106 ? 12.261 5.677 -11.945 1.00 91.56 106 GLY A O 1
ATOM 788 N N . ARG A 1 107 ? 13.890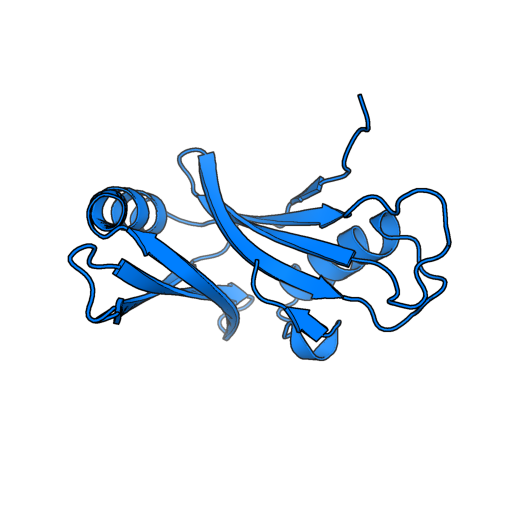 4.588 -10.843 1.00 89.00 107 ARG A N 1
ATOM 789 C CA . ARG A 1 107 ? 15.006 5.396 -11.364 1.00 89.00 107 ARG A CA 1
ATOM 790 C C . ARG A 1 107 ? 15.555 4.873 -12.692 1.00 89.00 107 ARG A C 1
ATOM 792 O O . ARG A 1 107 ? 16.164 5.629 -13.437 1.00 89.00 107 ARG A O 1
ATOM 799 N N . GLU A 1 108 ? 15.331 3.594 -12.974 1.00 88.25 108 GLU A N 1
ATOM 800 C CA . GLU A 1 108 ? 15.790 2.929 -14.192 1.00 88.25 108 GLU A CA 1
ATOM 801 C C . GLU A 1 108 ? 14.792 3.181 -15.323 1.00 88.25 108 GLU A C 1
ATOM 803 O O . GLU A 1 108 ? 13.728 2.568 -15.349 1.00 88.25 108 GLU A O 1
ATOM 808 N N . LEU A 1 109 ? 15.123 4.089 -16.245 1.00 84.44 109 LEU A N 1
ATOM 809 C CA . LEU A 1 109 ? 14.198 4.555 -17.289 1.00 84.44 109 LEU A CA 1
ATOM 810 C C . LEU A 1 109 ? 13.739 3.450 -18.251 1.00 84.44 109 LEU A C 1
ATOM 812 O O . LEU A 1 109 ? 12.641 3.525 -18.791 1.00 84.44 109 LEU A O 1
ATOM 816 N N . GLU A 1 110 ? 14.570 2.430 -18.461 1.00 84.94 110 GLU A N 1
ATOM 817 C CA . GLU A 1 110 ? 14.301 1.341 -19.408 1.00 84.94 110 GLU A CA 1
ATOM 818 C C . GLU A 1 110 ? 13.617 0.124 -18.756 1.00 84.94 110 GLU A C 1
ATOM 820 O O . GLU A 1 110 ? 13.241 -0.826 -19.446 1.00 84.94 110 GLU A O 1
ATOM 825 N N . GLU A 1 111 ? 13.449 0.111 -17.426 1.00 88.19 111 GLU A N 1
ATOM 826 C CA . GLU A 1 111 ? 12.777 -0.994 -16.738 1.00 88.19 111 GLU A CA 1
ATOM 827 C C . GLU A 1 111 ? 11.266 -0.931 -16.999 1.00 88.19 111 GLU A C 1
ATOM 829 O O . GLU A 1 111 ? 10.614 0.076 -16.746 1.00 88.19 111 GLU A O 1
ATOM 834 N N . ALA A 1 112 ? 10.673 -2.039 -17.448 1.00 89.19 112 ALA A N 1
ATOM 835 C CA . ALA A 1 112 ? 9.228 -2.111 -17.641 1.00 89.19 112 ALA A CA 1
ATOM 836 C C . ALA A 1 112 ? 8.473 -1.949 -16.306 1.00 89.19 112 ALA A C 1
ATOM 838 O O . ALA A 1 112 ? 8.813 -2.604 -15.315 1.00 89.19 112 ALA A O 1
ATOM 839 N N . SER A 1 113 ? 7.373 -1.180 -16.286 1.00 91.12 113 SER A N 1
ATOM 840 C CA . SER A 1 113 ? 6.555 -0.957 -15.074 1.00 91.12 113 SER A CA 1
ATOM 841 C C . SER A 1 113 ? 6.134 -2.245 -14.360 1.00 91.12 113 SER A C 1
ATOM 843 O O . SER A 1 113 ? 6.069 -2.282 -13.132 1.00 91.12 113 SER A O 1
ATOM 845 N N . GLU A 1 114 ? 5.858 -3.325 -15.098 1.00 92.94 114 GLU A N 1
ATOM 846 C CA . GLU A 1 114 ? 5.535 -4.626 -14.499 1.00 92.94 114 GLU A CA 1
ATOM 847 C C . GLU A 1 114 ? 6.720 -5.218 -13.725 1.00 92.94 114 GLU A C 1
ATOM 849 O O . GLU A 1 114 ? 6.564 -5.678 -12.589 1.00 92.94 114 GLU A O 1
ATOM 854 N N . GLN A 1 115 ? 7.910 -5.186 -14.324 1.00 93.38 115 GLN A N 1
ATOM 855 C CA . GLN A 1 115 ? 9.134 -5.666 -13.691 1.00 93.38 115 GLN A CA 1
ATOM 856 C C . GLN A 1 115 ? 9.473 -4.820 -12.463 1.00 93.38 115 GLN A C 1
ATOM 858 O O . GLN A 1 115 ? 9.755 -5.383 -11.398 1.00 93.38 115 GLN A O 1
ATOM 863 N N . TYR A 1 116 ? 9.322 -3.499 -12.580 1.00 94.62 116 TYR A N 1
ATOM 864 C CA . TYR A 1 116 ? 9.488 -2.572 -11.471 1.00 94.62 116 TYR A CA 1
ATOM 865 C C . TYR A 1 116 ? 8.533 -2.887 -10.314 1.00 94.62 116 TYR A C 1
ATOM 867 O O . TYR A 1 116 ? 8.972 -3.081 -9.180 1.00 94.62 116 TYR A O 1
ATOM 875 N N . ALA A 1 117 ? 7.235 -3.040 -10.590 1.00 95.56 117 ALA A N 1
ATOM 876 C CA . ALA A 1 117 ? 6.231 -3.368 -9.579 1.00 95.56 117 ALA A CA 1
ATOM 877 C C . ALA A 1 117 ? 6.520 -4.708 -8.877 1.00 95.56 117 ALA A C 1
ATOM 879 O O . ALA A 1 117 ? 6.402 -4.820 -7.652 1.00 95.56 117 ALA A O 1
ATOM 880 N N . LYS A 1 118 ?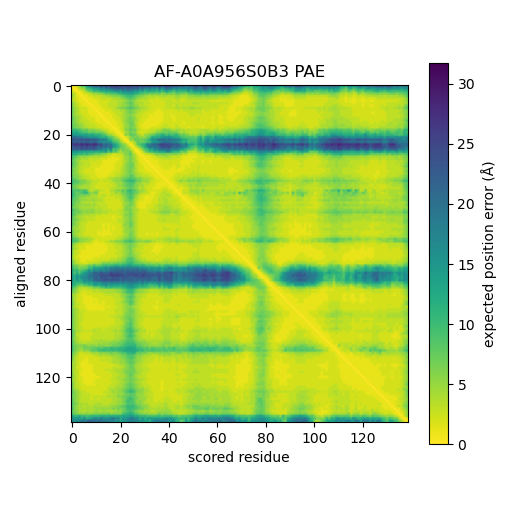 6.967 -5.721 -9.629 1.00 95.88 118 LYS A N 1
ATOM 881 C CA . LYS A 1 118 ? 7.367 -7.023 -9.076 1.00 95.88 118 LYS A CA 1
ATOM 882 C C . LYS A 1 118 ? 8.596 -6.909 -8.170 1.00 95.88 118 LYS A C 1
ATOM 884 O O . LYS A 1 118 ? 8.627 -7.525 -7.101 1.00 95.88 118 LYS A O 1
ATOM 889 N N . ARG A 1 119 ? 9.610 -6.142 -8.584 1.00 95.94 119 ARG A N 1
ATOM 890 C CA . ARG A 1 119 ? 10.829 -5.883 -7.802 1.00 95.94 119 ARG A CA 1
ATOM 891 C C . ARG A 1 119 ? 10.514 -5.101 -6.529 1.00 95.94 119 ARG A C 1
ATOM 893 O O . ARG A 1 119 ? 10.967 -5.485 -5.454 1.00 95.94 119 ARG A O 1
ATOM 900 N N . LEU A 1 120 ? 9.683 -4.072 -6.640 1.00 95.56 120 LEU A N 1
ATOM 901 C CA . LEU A 1 120 ? 9.217 -3.250 -5.531 1.00 95.56 120 LEU A CA 1
ATOM 902 C C . LEU A 1 120 ? 8.449 -4.072 -4.487 1.00 95.56 120 LEU A C 1
ATOM 904 O O . LEU A 1 120 ? 8.765 -3.993 -3.302 1.00 95.56 120 LEU A O 1
ATOM 908 N N . ALA A 1 121 ? 7.513 -4.931 -4.907 1.00 96.44 121 ALA A N 1
ATOM 909 C CA . ALA A 1 121 ? 6.795 -5.820 -3.989 1.00 96.44 121 ALA A CA 1
ATOM 910 C C . ALA A 1 121 ? 7.748 -6.746 -3.210 1.00 96.44 121 ALA A C 1
ATOM 912 O O . ALA A 1 121 ? 7.573 -6.955 -2.009 1.00 96.44 121 ALA A O 1
ATOM 913 N N . ARG A 1 122 ? 8.789 -7.271 -3.874 1.00 96.19 122 ARG A N 1
ATOM 914 C CA . ARG A 1 122 ? 9.834 -8.078 -3.219 1.00 96.19 122 ARG A CA 1
ATOM 915 C C . ARG A 1 122 ? 10.651 -7.254 -2.229 1.00 96.19 122 ARG A C 1
ATOM 917 O O . ARG A 1 122 ? 10.878 -7.719 -1.118 1.00 96.19 122 ARG A O 1
ATOM 924 N N . ALA A 1 123 ? 11.054 -6.045 -2.609 1.00 95.12 123 ALA A N 1
ATOM 925 C CA . ALA A 1 123 ? 11.843 -5.166 -1.755 1.00 95.12 123 ALA A CA 1
ATOM 926 C C . ALA A 1 123 ? 11.081 -4.784 -0.474 1.00 95.12 123 ALA A C 1
ATOM 928 O O . ALA A 1 123 ? 11.618 -4.932 0.628 1.00 95.12 123 ALA A O 1
ATOM 929 N N . ILE A 1 124 ? 9.802 -4.410 -0.601 1.00 93.88 124 ILE A N 1
ATOM 930 C CA . ILE A 1 124 ? 8.916 -4.136 0.542 1.00 93.88 124 ILE A CA 1
ATOM 931 C C . ILE A 1 124 ? 8.794 -5.375 1.431 1.00 93.88 124 ILE A C 1
ATOM 933 O O . ILE A 1 124 ? 8.949 -5.276 2.645 1.00 93.88 124 ILE A O 1
ATOM 937 N N . ALA A 1 125 ? 8.602 -6.561 0.845 1.00 94.56 125 ALA A N 1
ATOM 938 C CA . ALA A 1 125 ? 8.507 -7.805 1.610 1.00 94.56 125 ALA A CA 1
ATOM 939 C C . ALA A 1 125 ? 9.795 -8.164 2.380 1.00 94.56 125 ALA A C 1
ATOM 941 O O . ALA A 1 125 ? 9.757 -8.990 3.292 1.00 94.56 125 ALA A O 1
ATOM 942 N N . THR A 1 126 ? 10.925 -7.548 2.030 1.00 94.62 126 THR A N 1
ATOM 943 C CA . THR A 1 126 ? 12.205 -7.676 2.742 1.00 94.62 126 THR A CA 1
ATOM 944 C C . THR A 1 126 ? 12.521 -6.506 3.676 1.00 94.62 126 THR A C 1
ATOM 946 O O . THR A 1 126 ? 13.546 -6.550 4.351 1.00 94.62 126 THR A O 1
ATOM 949 N N . GLY A 1 127 ? 11.642 -5.502 3.756 1.00 93.56 127 GLY A N 1
ATOM 950 C CA . GLY A 1 127 ? 11.764 -4.359 4.664 1.00 93.56 127 GLY A CA 1
ATOM 951 C C . GLY A 1 127 ? 12.509 -3.155 4.081 1.00 93.56 127 GLY A C 1
ATOM 952 O O . GLY A 1 127 ? 12.879 -2.258 4.837 1.00 93.56 127 GLY A O 1
ATOM 953 N N . ALA A 1 128 ? 12.738 -3.119 2.763 1.00 93.12 128 ALA A N 1
ATOM 954 C CA . ALA A 1 128 ? 13.366 -1.974 2.105 1.00 93.12 128 ALA A CA 1
ATOM 955 C C . ALA A 1 128 ? 12.516 -0.707 2.275 1.00 93.12 128 ALA A C 1
ATOM 957 O O . ALA A 1 128 ? 11.282 -0.769 2.222 1.00 93.12 128 ALA A O 1
ATOM 958 N N . ARG A 1 129 ? 13.164 0.451 2.439 1.00 91.31 129 ARG A N 1
ATOM 959 C CA . ARG A 1 129 ? 12.451 1.731 2.474 1.00 91.31 129 ARG A CA 1
ATOM 960 C C . ARG A 1 129 ? 12.077 2.116 1.052 1.00 91.31 129 ARG A C 1
ATOM 962 O O . ARG A 1 129 ? 12.827 1.857 0.114 1.00 91.31 129 ARG A O 1
ATOM 969 N N . LEU A 1 130 ? 10.944 2.794 0.883 1.00 90.69 130 LEU A N 1
ATOM 970 C CA . LEU A 1 130 ? 10.511 3.226 -0.449 1.00 90.69 130 LEU A CA 1
ATOM 971 C C . LEU A 1 130 ? 11.541 4.137 -1.135 1.00 90.69 130 LEU A C 1
ATOM 973 O O . LEU A 1 130 ? 11.791 3.982 -2.325 1.00 90.69 130 LEU A O 1
ATOM 977 N N . ALA A 1 131 ? 12.213 5.001 -0.371 1.00 90.44 131 ALA A N 1
ATOM 978 C CA . ALA A 1 131 ? 13.281 5.866 -0.876 1.00 90.44 131 ALA A CA 1
ATOM 979 C C . ALA A 1 131 ? 14.512 5.100 -1.411 1.00 90.44 131 ALA A C 1
ATOM 981 O O . ALA A 1 131 ? 15.270 5.643 -2.216 1.00 90.44 131 ALA A O 1
ATOM 982 N N . ASP A 1 132 ? 14.712 3.841 -1.007 1.00 90.31 132 ASP A N 1
ATOM 983 C CA . ASP A 1 132 ? 15.823 3.011 -1.493 1.00 90.31 132 ASP A CA 1
ATOM 984 C C . ASP A 1 132 ? 15.532 2.443 -2.893 1.00 90.31 132 ASP 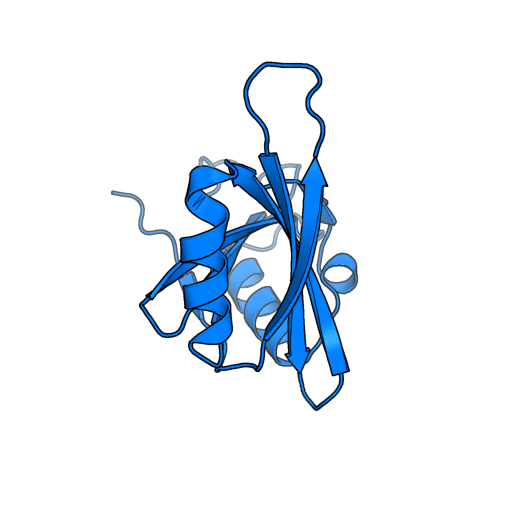A C 1
ATOM 986 O O . ASP A 1 132 ? 16.446 2.065 -3.624 1.00 90.31 132 ASP A O 1
ATOM 990 N N . VAL A 1 133 ? 14.254 2.375 -3.280 1.00 89.69 133 VAL A N 1
ATOM 991 C CA . VAL A 1 133 ? 13.782 1.668 -4.484 1.00 89.69 133 VAL A CA 1
ATOM 992 C C . VAL A 1 133 ? 13.114 2.575 -5.513 1.00 89.69 133 VAL A C 1
ATOM 994 O O . VAL A 1 133 ? 12.774 2.115 -6.608 1.00 89.69 133 VAL A O 1
ATOM 997 N N . GLY A 1 134 ? 12.940 3.852 -5.192 1.00 91.81 134 GLY A N 1
ATOM 998 C CA . GLY A 1 134 ? 12.380 4.847 -6.089 1.00 91.81 134 GLY A CA 1
ATOM 999 C C . GLY A 1 134 ? 12.121 6.171 -5.389 1.00 91.81 134 GLY A C 1
ATOM 1000 O O . GLY A 1 134 ? 12.547 6.392 -4.255 1.00 91.81 134 GLY A O 1
ATOM 1001 N N . ASP A 1 135 ? 11.395 7.031 -6.088 1.00 91.38 135 ASP A N 1
ATOM 1002 C CA . ASP A 1 135 ? 10.998 8.345 -5.604 1.00 91.38 135 ASP A CA 1
ATOM 1003 C C . ASP A 1 135 ? 9.478 8.331 -5.365 1.00 91.38 135 ASP A C 1
ATOM 1005 O O . ASP A 1 135 ? 8.717 8.204 -6.332 1.00 91.38 135 ASP A O 1
ATOM 1009 N N . PRO A 1 136 ? 9.015 8.382 -4.101 1.00 86.38 136 PRO A N 1
ATOM 1010 C CA . PRO A 1 136 ? 7.590 8.418 -3.789 1.00 86.38 136 PRO A CA 1
ATOM 1011 C C . PRO A 1 136 ? 6.955 9.750 -4.205 1.00 86.38 136 PRO A C 1
ATOM 1013 O O . PRO A 1 136 ? 7.508 10.817 -3.933 1.00 86.38 136 PRO A O 1
ATOM 1016 N N . ASP A 1 137 ? 5.764 9.695 -4.791 1.00 81.31 137 ASP A N 1
ATOM 1017 C CA . ASP A 1 137 ? 4.899 10.841 -5.065 1.00 81.31 137 ASP A CA 1
ATOM 1018 C C . ASP A 1 137 ? 3.493 10.608 -4.492 1.00 81.31 137 ASP A C 1
ATOM 1020 O O . ASP A 1 137 ? 3.034 9.475 -4.335 1.00 81.31 137 ASP A O 1
ATOM 1024 N N . ALA A 1 138 ? 2.800 11.692 -4.130 1.00 62.62 138 ALA A N 1
ATOM 1025 C CA . ALA A 1 138 ? 1.485 11.597 -3.496 1.00 62.62 138 ALA A CA 1
ATOM 1026 C C . ALA A 1 138 ? 0.511 10.802 -4.385 1.00 62.62 138 ALA A C 1
ATOM 1028 O O . ALA A 1 138 ? 0.358 11.140 -5.560 1.00 62.62 138 ALA A O 1
ATOM 1029 N N . ALA A 1 139 ? -0.112 9.754 -3.824 1.00 58.06 139 ALA A N 1
ATOM 1030 C CA . ALA A 1 139 ? -1.094 8.913 -4.517 1.00 58.06 139 ALA A CA 1
ATOM 1031 C C . ALA A 1 139 ? -2.269 9.737 -5.043 1.00 58.06 139 ALA A C 1
ATOM 1033 O O . ALA A 1 139 ? -2.899 10.457 -4.238 1.00 58.06 139 ALA A O 1
#

Nearest PDB structures (foldseek):
  5ly5-assembly1_A-2  TM=5.362E-01  e=6.478E-01  Pyrobaculum calidifontis
  6rup-assembly1_B-2  TM=3.635E-01  e=2.932E+00  Homo sapiens
  7q3e-assembly1_A  TM=3.362E-01  e=3.094E+00  Mus musculus